Protein AF-A0A378UZH8-F1 (afdb_monomer_lite)

Radius of gyration: 15.07 Å; chains: 1; bounding box: 47×21×38 Å

Structure (mmCIF, N/CA/C/O backbone):
data_AF-A0A378UZH8-F1
#
_entry.id   AF-A0A378UZH8-F1
#
loop_
_atom_site.group_PDB
_atom_site.id
_atom_site.type_symbol
_atom_site.label_atom_id
_atom_site.label_alt_id
_atom_site.label_comp_id
_atom_site.label_asym_id
_atom_site.label_entity_id
_atom_site.label_seq_id
_atom_site.pdbx_PDB_ins_code
_atom_site.Cartn_x
_atom_site.Cartn_y
_atom_site.Cartn_z
_atom_site.occupancy
_atom_site.B_iso_or_equiv
_atom_site.auth_seq_id
_atom_site.auth_comp_id
_atom_site.auth_asym_id
_atom_site.auth_atom_id
_atom_site.pdbx_PDB_model_num
ATOM 1 N N . MET A 1 1 ? 20.479 -10.701 11.605 1.00 70.44 1 MET A N 1
ATOM 2 C CA . MET A 1 1 ? 20.360 -11.152 10.200 1.00 70.44 1 MET A CA 1
ATOM 3 C C . MET A 1 1 ? 19.989 -9.972 9.309 1.00 70.44 1 MET A C 1
ATOM 5 O O . MET A 1 1 ? 19.076 -9.242 9.659 1.00 70.44 1 MET A O 1
ATOM 9 N N . LEU A 1 2 ? 20.687 -9.768 8.188 1.00 89.25 2 LEU A N 1
ATOM 10 C CA . LEU A 1 2 ? 20.495 -8.616 7.289 1.00 89.25 2 LEU A CA 1
ATOM 11 C C . LEU A 1 2 ? 19.118 -8.603 6.601 1.00 89.25 2 LEU A C 1
ATOM 13 O O . LEU A 1 2 ? 18.468 -7.566 6.554 1.00 89.25 2 LEU A O 1
ATOM 17 N N . ARG A 1 3 ? 18.654 -9.764 6.120 1.00 89.50 3 ARG A N 1
ATOM 18 C CA . ARG A 1 3 ? 17.387 -9.911 5.383 1.00 89.50 3 ARG A CA 1
ATOM 19 C C . ARG A 1 3 ? 16.184 -9.348 6.144 1.00 89.50 3 ARG A C 1
ATOM 21 O O . ARG A 1 3 ? 15.411 -8.595 5.570 1.00 89.50 3 ARG A O 1
ATOM 28 N N . THR A 1 4 ? 16.057 -9.686 7.426 1.00 89.62 4 THR A N 1
ATOM 29 C CA . THR A 1 4 ? 14.961 -9.214 8.285 1.00 89.62 4 THR A CA 1
ATOM 30 C C . THR A 1 4 ? 14.969 -7.694 8.414 1.00 89.62 4 THR A C 1
ATOM 32 O O . THR A 1 4 ? 13.948 -7.066 8.173 1.00 89.62 4 THR A O 1
ATOM 35 N N . ARG A 1 5 ? 16.140 -7.091 8.663 1.00 90.56 5 ARG A N 1
ATOM 36 C CA . ARG A 1 5 ? 16.270 -5.629 8.764 1.00 90.56 5 ARG A CA 1
ATOM 37 C C . ARG A 1 5 ? 15.914 -4.910 7.466 1.00 90.56 5 ARG A C 1
ATOM 39 O O . ARG A 1 5 ? 15.309 -3.848 7.510 1.00 90.56 5 ARG A O 1
ATOM 46 N N . VAL A 1 6 ? 16.291 -5.479 6.320 1.00 90.44 6 VAL A N 1
ATOM 47 C CA . VAL A 1 6 ? 15.940 -4.912 5.011 1.00 90.44 6 VAL A CA 1
ATOM 48 C C . VAL A 1 6 ? 14.422 -4.914 4.830 1.00 90.44 6 VAL A C 1
ATOM 50 O O . VAL A 1 6 ? 13.855 -3.881 4.500 1.00 90.44 6 VAL A O 1
ATOM 53 N N . ILE A 1 7 ? 13.760 -6.042 5.103 1.00 86.31 7 ILE A N 1
ATOM 54 C CA . ILE A 1 7 ? 12.297 -6.155 5.003 1.00 86.31 7 ILE A CA 1
ATOM 55 C C . ILE A 1 7 ? 11.606 -5.156 5.939 1.00 86.31 7 ILE A C 1
ATOM 57 O O . ILE A 1 7 ? 10.747 -4.403 5.491 1.00 86.31 7 ILE A O 1
ATOM 61 N N . GLU A 1 8 ? 12.019 -5.099 7.207 1.00 87.88 8 GLU A N 1
ATOM 62 C CA . GLU A 1 8 ? 11.478 -4.155 8.193 1.00 87.88 8 GLU A CA 1
ATOM 63 C C . GLU A 1 8 ? 11.624 -2.703 7.734 1.00 87.88 8 GLU A C 1
ATOM 65 O O . GLU A 1 8 ? 10.696 -1.915 7.872 1.00 87.88 8 GLU A O 1
ATOM 70 N N . GLN A 1 9 ? 12.768 -2.337 7.158 1.00 88.56 9 GLN A N 1
ATOM 71 C CA . GLN A 1 9 ? 13.015 -0.965 6.724 1.00 88.56 9 GLN A CA 1
ATOM 72 C C . GLN A 1 9 ? 12.169 -0.557 5.510 1.00 88.56 9 GLN A C 1
ATOM 74 O O . GLN A 1 9 ? 11.810 0.612 5.398 1.00 88.56 9 GLN A O 1
ATOM 79 N N . TYR A 1 10 ? 11.816 -1.501 4.633 1.00 86.56 10 TYR A N 1
ATOM 80 C CA . TYR A 1 10 ? 10.867 -1.246 3.545 1.00 86.56 10 TYR A CA 1
ATOM 81 C C . TYR A 1 10 ? 9.418 -1.190 4.024 1.00 86.56 10 TYR A C 1
ATOM 83 O O . TYR A 1 10 ? 8.627 -0.432 3.468 1.00 86.56 10 TYR A O 1
ATOM 91 N N . ARG A 1 11 ? 9.066 -1.997 5.030 1.00 88.25 11 ARG A N 1
ATOM 92 C CA . ARG A 1 11 ? 7.689 -2.112 5.519 1.00 88.25 11 ARG A CA 1
ATOM 93 C C . ARG A 1 11 ? 7.307 -0.978 6.472 1.00 88.25 11 ARG A C 1
ATOM 95 O O . ARG A 1 11 ? 6.199 -0.461 6.379 1.00 88.25 11 ARG A O 1
ATOM 102 N N . ARG A 1 12 ? 8.245 -0.535 7.316 1.00 90.69 12 ARG A N 1
ATOM 103 C CA . ARG A 1 12 ? 8.008 0.451 8.381 1.00 90.69 12 ARG A CA 1
ATOM 104 C C . ARG A 1 12 ? 7.249 1.709 7.933 1.00 90.69 12 ARG A C 1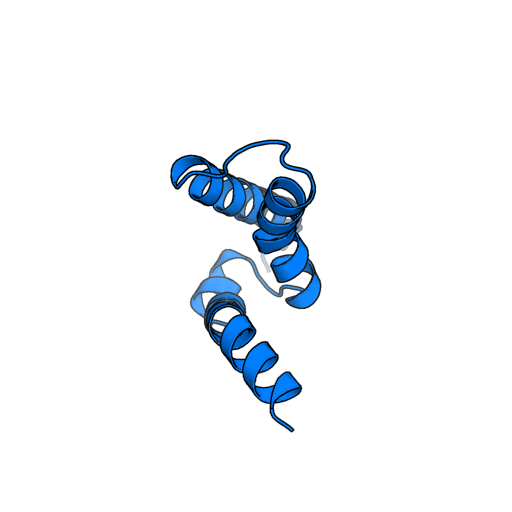
ATOM 106 O O . ARG A 1 12 ? 6.307 2.054 8.631 1.00 90.69 12 ARG A O 1
ATOM 113 N N . PRO A 1 13 ? 7.573 2.374 6.805 1.00 90.56 13 PRO A N 1
ATOM 114 C CA . PRO A 1 13 ? 6.843 3.580 6.405 1.00 90.56 13 PRO A CA 1
ATOM 115 C C . PRO A 1 13 ? 5.350 3.326 6.167 1.00 90.56 13 PRO A C 1
ATOM 117 O O . PRO A 1 13 ? 4.520 4.173 6.473 1.00 90.56 13 PRO A O 1
ATOM 120 N N . PHE A 1 14 ? 5.001 2.150 5.642 1.00 90.56 14 PHE A N 1
ATOM 121 C CA . PHE A 1 14 ? 3.606 1.764 5.456 1.00 90.56 14 PHE A CA 1
ATOM 122 C C . PHE A 1 14 ? 2.951 1.413 6.784 1.00 90.56 14 PHE A C 1
ATOM 124 O O . PHE A 1 14 ? 1.836 1.855 7.027 1.00 90.56 14 PHE A O 1
ATOM 131 N N . ASP A 1 15 ? 3.640 0.659 7.645 1.00 88.69 15 ASP A N 1
ATOM 132 C CA . ASP A 1 15 ? 3.113 0.327 8.969 1.00 88.69 15 ASP A CA 1
ATOM 133 C C . ASP A 1 15 ? 2.846 1.608 9.788 1.00 88.69 15 ASP A C 1
ATOM 135 O O . ASP A 1 15 ? 1.820 1.693 10.449 1.00 88.69 15 ASP A O 1
ATOM 139 N N . GLU A 1 16 ? 3.722 2.615 9.722 1.00 91.44 16 GLU A N 1
ATOM 140 C CA . GLU A 1 16 ? 3.554 3.900 10.422 1.00 91.44 16 GLU A CA 1
ATOM 141 C C . GLU A 1 16 ? 2.331 4.682 9.924 1.00 91.44 16 GLU A C 1
ATOM 143 O O . GLU A 1 16 ? 1.577 5.213 10.736 1.00 91.44 16 GLU A O 1
ATOM 148 N N . ILE A 1 17 ? 2.110 4.731 8.607 1.00 92.31 17 ILE A N 1
ATOM 149 C CA . ILE A 1 17 ? 0.962 5.430 8.013 1.00 92.31 17 ILE A CA 1
ATOM 150 C C . ILE A 1 17 ? -0.337 4.666 8.288 1.00 92.31 17 ILE A C 1
ATOM 152 O O . ILE A 1 17 ? -1.326 5.257 8.708 1.00 92.31 17 ILE A O 1
ATOM 156 N N . LEU A 1 18 ? -0.350 3.352 8.060 1.00 90.75 18 LEU A N 1
ATOM 157 C CA . LEU A 1 18 ? -1.573 2.549 8.114 1.00 90.75 18 LEU A CA 1
ATOM 158 C C . LEU A 1 18 ? -2.064 2.286 9.546 1.00 90.75 18 LEU A C 1
ATOM 160 O O . LEU A 1 18 ? -3.258 2.080 9.736 1.00 90.75 18 LEU A O 1
ATOM 164 N N . HIS A 1 19 ? -1.175 2.328 10.544 1.00 89.06 19 HIS A N 1
ATOM 165 C CA . HIS A 1 19 ? -1.547 2.274 11.965 1.00 89.06 19 HIS A CA 1
ATOM 166 C C . HIS A 1 19 ? -1.742 3.655 12.600 1.00 89.06 19 HIS A C 1
ATOM 168 O O . HIS A 1 19 ? -1.947 3.742 13.814 1.00 89.06 19 HIS A O 1
ATOM 174 N N . SER A 1 20 ? -1.615 4.740 11.833 1.00 90.81 20 SER A N 1
ATOM 175 C CA . SER A 1 20 ? -1.730 6.071 12.411 1.00 90.81 20 SER A CA 1
ATOM 176 C C . SER A 1 20 ? -3.165 6.326 12.901 1.00 90.81 20 SER A C 1
ATOM 178 O O . SER A 1 20 ? -4.122 5.820 12.301 1.00 90.81 20 SER A O 1
ATOM 180 N N . PRO A 1 21 ? -3.346 7.117 13.975 1.00 88.12 21 PRO A N 1
ATOM 181 C CA . PRO A 1 21 ? -4.675 7.501 14.440 1.00 88.12 21 PRO A CA 1
ATOM 182 C C . PRO A 1 21 ? -5.504 8.170 13.341 1.00 88.12 21 PRO A C 1
ATOM 184 O O . PRO A 1 21 ? -6.693 7.898 13.231 1.00 88.12 21 PRO A O 1
ATOM 187 N N . GLU A 1 22 ? -4.877 8.979 12.480 1.00 90.00 22 GLU A N 1
ATOM 188 C CA . GLU A 1 22 ? -5.579 9.633 11.372 1.00 90.00 22 GLU A CA 1
ATOM 189 C C . GLU A 1 22 ? -6.141 8.614 10.371 1.00 90.00 22 GLU A C 1
ATOM 191 O O . GLU A 1 22 ? -7.277 8.751 9.914 1.00 90.00 22 GLU A O 1
ATOM 196 N N . THR A 1 23 ? -5.371 7.569 10.052 1.00 89.06 23 THR A N 1
ATOM 197 C CA . THR A 1 23 ? -5.835 6.492 9.172 1.00 89.06 23 THR A CA 1
ATOM 198 C C . THR A 1 23 ? -6.949 5.687 9.828 1.00 89.06 23 THR A C 1
ATOM 200 O O . THR A 1 23 ? -7.922 5.347 9.156 1.00 89.06 23 THR A O 1
ATOM 203 N N . PHE A 1 24 ? -6.853 5.420 11.132 1.00 88.06 24 PHE A N 1
ATOM 204 C CA . PHE A 1 24 ? -7.914 4.738 11.870 1.00 88.06 24 PHE A CA 1
ATOM 205 C C . PHE A 1 24 ? -9.213 5.557 11.891 1.00 88.06 24 PHE A C 1
ATOM 207 O O . PHE A 1 24 ? -10.285 5.015 11.629 1.00 88.06 24 PHE A O 1
ATOM 214 N N . ASP A 1 25 ? -9.135 6.867 12.119 1.00 87.44 25 ASP A N 1
ATOM 215 C CA . ASP A 1 25 ? -10.304 7.753 12.089 1.00 87.44 25 ASP A CA 1
ATOM 216 C C . ASP A 1 25 ? -10.952 7.802 10.694 1.00 87.44 25 ASP A C 1
ATOM 218 O O . ASP A 1 25 ? -12.176 7.902 10.564 1.00 87.44 25 ASP A O 1
ATOM 222 N N . GLN A 1 26 ? -10.143 7.707 9.634 1.00 88.12 26 GLN A N 1
ATOM 223 C CA . GLN A 1 26 ? -10.615 7.771 8.253 1.00 88.12 26 GLN A CA 1
ATOM 224 C C . GLN A 1 26 ? -11.156 6.429 7.728 1.00 88.12 26 GLN A C 1
ATOM 226 O O . GLN A 1 26 ? -12.184 6.404 7.043 1.00 88.12 26 GLN A O 1
ATOM 231 N N . LEU A 1 27 ? -10.458 5.325 8.003 1.00 88.75 27 LEU A N 1
ATOM 232 C CA . LEU A 1 27 ? -10.668 4.018 7.365 1.00 88.75 27 LEU A CA 1
ATOM 233 C C . LEU A 1 27 ? -11.061 2.908 8.350 1.00 88.75 27 LEU A C 1
ATOM 235 O O . LEU A 1 27 ? -11.508 1.851 7.908 1.00 88.75 27 LEU A O 1
ATOM 239 N N . GLY A 1 28 ? -10.959 3.148 9.656 1.00 88.19 28 GLY A N 1
ATOM 240 C CA . GLY A 1 28 ? -11.168 2.148 10.700 1.00 88.19 28 GLY A CA 1
ATOM 241 C C . GLY A 1 28 ? -9.987 1.190 10.857 1.00 88.19 28 GLY A C 1
ATOM 242 O O . GLY A 1 28 ? -8.863 1.470 10.441 1.00 88.19 28 GLY A O 1
ATOM 243 N N . GLU A 1 29 ? -10.248 0.042 11.481 1.00 88.56 29 GLU A N 1
ATOM 244 C CA . GLU A 1 29 ? -9.257 -1.024 11.626 1.00 88.56 29 GLU A CA 1
ATOM 245 C C . GLU A 1 29 ? -8.949 -1.666 10.265 1.00 88.56 29 GLU A C 1
ATOM 247 O O . GLU A 1 29 ? -9.854 -2.037 9.513 1.00 88.56 29 GLU A O 1
ATOM 252 N N . LEU A 1 30 ? -7.660 -1.808 9.955 1.00 89.38 30 LEU A N 1
ATOM 253 C CA . LEU A 1 30 ? -7.172 -2.389 8.709 1.00 89.38 30 LEU A CA 1
ATOM 254 C C . LEU A 1 30 ? -6.394 -3.675 8.990 1.00 89.38 30 LEU A C 1
ATOM 256 O O . LEU A 1 30 ? -5.531 -3.707 9.865 1.00 89.38 30 LEU A O 1
ATOM 260 N N . ASP A 1 31 ? -6.616 -4.706 8.171 1.00 90.38 31 ASP A N 1
ATOM 261 C CA . ASP A 1 31 ? -5.628 -5.774 8.011 1.00 90.38 31 ASP A CA 1
ATOM 262 C C . ASP A 1 31 ? -4.451 -5.213 7.203 1.00 90.38 31 ASP A C 1
ATOM 264 O O . ASP A 1 31 ? -4.534 -5.005 5.990 1.00 90.38 31 ASP A O 1
ATOM 268 N N . ILE A 1 32 ? -3.355 -4.924 7.897 1.00 87.81 32 ILE A N 1
ATOM 269 C CA . ILE A 1 32 ? -2.194 -4.228 7.335 1.00 87.81 32 ILE A CA 1
ATOM 270 C C . ILE A 1 32 ? -1.455 -5.082 6.312 1.00 87.81 32 ILE A C 1
ATOM 272 O O . ILE A 1 32 ? -0.905 -4.549 5.348 1.00 87.81 32 ILE A O 1
ATOM 276 N N . GLU A 1 33 ? -1.433 -6.404 6.490 1.00 89.56 33 GLU A N 1
ATOM 277 C CA . GLU A 1 33 ? -0.784 -7.288 5.522 1.00 89.56 33 GLU A CA 1
ATOM 278 C C . GLU A 1 33 ? -1.562 -7.289 4.211 1.00 89.56 33 GLU A C 1
ATOM 280 O O . GLU A 1 33 ? -0.972 -7.153 3.135 1.00 89.56 33 GLU A O 1
ATOM 285 N N . LEU A 1 34 ? -2.891 -7.344 4.306 1.00 91.75 34 LEU A N 1
ATOM 286 C CA . LEU A 1 34 ? -3.760 -7.235 3.146 1.00 91.75 34 LEU A CA 1
ATOM 287 C C . LEU A 1 34 ? -3.671 -5.850 2.489 1.00 91.75 34 LEU A C 1
ATOM 289 O O . LEU A 1 34 ? -3.532 -5.770 1.266 1.00 91.75 34 LEU A O 1
ATOM 293 N N . ALA A 1 35 ? -3.681 -4.772 3.277 1.00 92.81 35 ALA A N 1
ATOM 294 C CA . ALA A 1 35 ? -3.551 -3.405 2.774 1.00 92.81 35 ALA A CA 1
ATOM 295 C C . ALA A 1 35 ? -2.226 -3.202 2.020 1.00 92.81 35 ALA A C 1
ATOM 297 O O . ALA A 1 35 ? -2.200 -2.644 0.922 1.00 92.81 35 ALA A O 1
ATOM 298 N N . LEU A 1 36 ? -1.122 -3.737 2.549 1.00 91.81 36 LEU A N 1
ATOM 299 C CA . LEU A 1 36 ? 0.171 -3.755 1.866 1.00 91.81 36 LEU A CA 1
ATOM 300 C C . LEU A 1 36 ? 0.115 -4.521 0.542 1.00 91.81 36 LEU A C 1
ATOM 302 O O . LEU A 1 36 ? 0.628 -4.038 -0.470 1.00 91.81 36 LEU A O 1
ATOM 306 N N . CYS A 1 37 ? -0.521 -5.694 0.518 1.00 93.38 37 CYS A N 1
ATOM 307 C CA . CYS A 1 37 ? -0.716 -6.448 -0.717 1.00 93.38 37 CYS A CA 1
ATOM 308 C C . CYS A 1 37 ? -1.530 -5.661 -1.754 1.00 93.38 37 CYS A C 1
ATOM 310 O O . CYS A 1 37 ? -1.193 -5.702 -2.937 1.00 93.38 37 CYS A O 1
ATOM 312 N N . GLN A 1 38 ? -2.556 -4.920 -1.337 1.00 93.75 38 GLN A N 1
ATOM 313 C CA . GLN A 1 38 ? -3.389 -4.113 -2.234 1.00 93.75 38 GLN A CA 1
ATOM 314 C C . GLN A 1 38 ? -2.647 -2.883 -2.777 1.00 93.75 38 GLN A C 1
ATOM 316 O O . GLN A 1 38 ? -2.755 -2.581 -3.964 1.00 93.75 38 GLN A O 1
ATOM 321 N N . LEU A 1 39 ? -1.848 -2.211 -1.944 1.00 94.31 39 LEU A N 1
ATOM 322 C CA . LEU A 1 39 ? -1.111 -1.003 -2.328 1.00 94.31 39 LEU A CA 1
ATOM 323 C C . LEU A 1 39 ? 0.147 -1.310 -3.152 1.00 94.31 39 LEU A C 1
ATOM 325 O O . LEU A 1 39 ? 0.451 -0.610 -4.115 1.00 94.31 39 LEU A O 1
ATOM 329 N N . VAL A 1 40 ? 0.894 -2.357 -2.791 1.00 93.19 40 VAL A N 1
ATOM 330 C CA . VAL A 1 40 ? 2.205 -2.672 -3.390 1.00 93.19 40 VAL A CA 1
ATOM 331 C C . VAL A 1 40 ? 2.106 -3.764 -4.458 1.00 93.19 40 VAL A C 1
ATOM 333 O O . VAL A 1 40 ? 2.886 -3.769 -5.415 1.00 93.19 40 VAL A O 1
ATOM 336 N N . GLY A 1 41 ? 1.138 -4.676 -4.337 1.00 93.44 41 GLY A N 1
ATOM 337 C CA . GL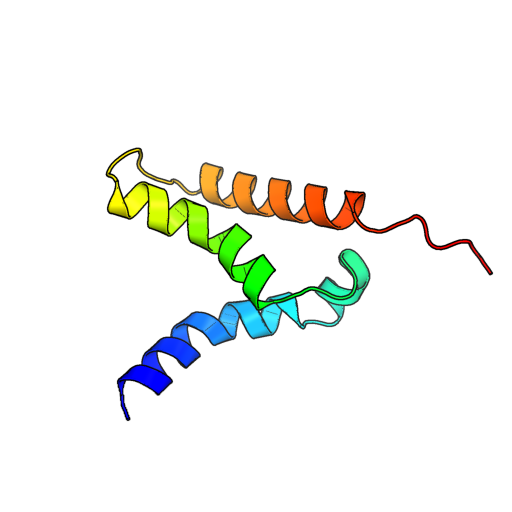Y A 1 41 ? 0.951 -5.807 -5.250 1.00 93.44 41 GLY A CA 1
ATOM 338 C C . GLY A 1 41 ? 0.874 -5.406 -6.726 1.00 93.44 41 GLY A C 1
ATOM 339 O O . GLY A 1 41 ? 1.632 -5.965 -7.524 1.00 93.44 41 GLY A O 1
ATOM 340 N N . PRO A 1 42 ? 0.057 -4.407 -7.114 1.00 94.12 42 PRO A N 1
ATOM 341 C CA . PRO A 1 42 ? -0.023 -3.957 -8.502 1.00 94.12 42 PRO A CA 1
ATOM 342 C C . PRO A 1 42 ? 1.312 -3.437 -9.059 1.00 94.12 42 PRO A C 1
ATOM 344 O O . PRO A 1 42 ? 1.647 -3.717 -10.211 1.00 94.12 42 PRO A O 1
ATOM 347 N N . LEU A 1 43 ? 2.106 -2.729 -8.244 1.00 94.06 43 LEU A N 1
ATOM 348 C CA . LEU A 1 43 ? 3.411 -2.184 -8.642 1.00 94.06 43 LEU A CA 1
ATOM 349 C C . LEU A 1 43 ? 4.405 -3.314 -8.921 1.00 94.06 43 LEU A C 1
ATOM 351 O O . LEU A 1 43 ? 5.073 -3.330 -9.958 1.00 94.06 43 LEU A O 1
ATOM 355 N N . VAL A 1 44 ? 4.480 -4.279 -8.001 1.00 93.31 44 VAL A N 1
ATOM 356 C CA . VAL A 1 44 ? 5.365 -5.442 -8.122 1.00 93.31 44 VAL A CA 1
ATOM 357 C C . VAL A 1 44 ? 4.948 -6.306 -9.310 1.00 93.31 44 VAL A C 1
ATOM 359 O O . VAL A 1 44 ? 5.795 -6.674 -10.123 1.00 93.31 44 VAL A O 1
ATOM 362 N N . PHE A 1 45 ? 3.649 -6.566 -9.470 1.00 95.12 45 PHE A N 1
ATOM 363 C CA . PHE A 1 45 ? 3.123 -7.369 -10.569 1.00 95.12 45 PHE A CA 1
ATOM 364 C C . PHE A 1 45 ? 3.421 -6.744 -11.938 1.00 95.12 45 PHE A C 1
ATOM 366 O O . PHE A 1 45 ? 3.960 -7.418 -12.820 1.00 95.12 45 PHE A O 1
ATOM 373 N N . ALA A 1 46 ? 3.142 -5.448 -12.114 1.00 95.31 46 ALA A N 1
ATOM 374 C CA . ALA A 1 46 ? 3.433 -4.738 -13.359 1.00 95.31 46 ALA A CA 1
ATOM 375 C C . ALA A 1 46 ? 4.935 -4.757 -13.685 1.00 95.31 46 ALA A C 1
ATOM 377 O O . ALA A 1 46 ? 5.324 -4.970 -14.836 1.00 95.31 46 ALA A O 1
ATOM 378 N N . ARG A 1 47 ? 5.789 -4.608 -12.662 1.00 92.31 47 ARG A N 1
ATOM 379 C CA . ARG A 1 47 ? 7.246 -4.648 -12.823 1.00 92.31 47 ARG A CA 1
ATOM 380 C C . ARG A 1 47 ? 7.763 -6.035 -13.201 1.00 92.31 47 ARG A C 1
ATOM 382 O O . ARG A 1 47 ? 8.631 -6.122 -14.064 1.00 92.31 47 ARG A O 1
ATOM 389 N N . MET A 1 48 ? 7.254 -7.091 -12.568 1.00 96.31 48 MET A N 1
ATOM 390 C CA . MET A 1 48 ? 7.674 -8.476 -12.819 1.00 96.31 48 MET A CA 1
ATOM 391 C C . MET A 1 48 ? 7.263 -8.973 -14.204 1.00 96.31 48 MET A C 1
ATOM 393 O O . MET A 1 48 ? 8.014 -9.699 -14.846 1.00 96.31 48 MET A O 1
ATOM 397 N N . THR A 1 49 ? 6.071 -8.591 -14.656 1.00 96.12 49 THR A N 1
ATOM 398 C CA . THR A 1 49 ? 5.509 -9.042 -15.938 1.00 96.12 49 THR A CA 1
ATOM 399 C C . THR A 1 49 ? 5.974 -8.205 -17.125 1.00 96.12 49 THR A C 1
ATOM 401 O O . THR A 1 49 ? 5.827 -8.629 -18.267 1.00 96.12 49 THR A O 1
ATOM 404 N N . GLY A 1 50 ? 6.499 -7.001 -16.876 1.00 94.62 50 GLY A N 1
ATOM 405 C CA . GLY A 1 50 ? 6.754 -6.023 -17.931 1.00 94.62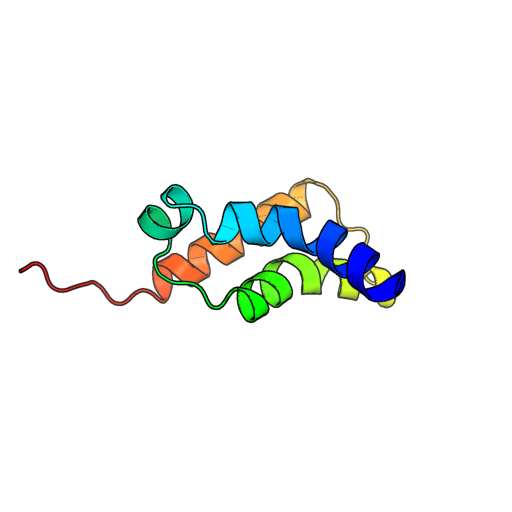 50 GLY A CA 1
ATOM 406 C C . GLY A 1 50 ? 5.471 -5.490 -18.577 1.00 94.62 50 GLY A C 1
ATOM 407 O O . GLY A 1 50 ? 5.545 -4.893 -19.646 1.00 94.62 50 GLY A O 1
ATOM 408 N N . LEU A 1 51 ? 4.307 -5.697 -17.943 1.00 92.81 51 LEU A N 1
ATOM 409 C CA . LEU A 1 51 ? 2.998 -5.367 -18.510 1.00 92.81 51 LEU A CA 1
ATOM 410 C C . LEU A 1 51 ? 2.866 -3.875 -18.822 1.00 92.81 51 LEU A C 1
ATOM 412 O O . LEU A 1 51 ? 2.342 -3.498 -19.867 1.00 92.81 51 LEU A O 1
ATOM 416 N N . ARG A 1 52 ? 3.323 -3.024 -17.900 1.00 90.19 52 ARG A N 1
ATOM 417 C CA . ARG A 1 52 ? 3.333 -1.570 -18.072 1.00 90.19 52 ARG A CA 1
ATOM 418 C C . ARG A 1 52 ? 4.289 -0.894 -17.099 1.00 90.19 52 ARG A C 1
ATOM 420 O O . ARG A 1 52 ? 4.535 -1.400 -16.005 1.00 90.19 52 ARG A O 1
ATOM 427 N N . ALA A 1 53 ? 4.765 0.291 -17.470 1.00 91.50 53 ALA A N 1
ATOM 428 C CA . ALA A 1 53 ? 5.358 1.210 -16.509 1.00 91.50 53 ALA A CA 1
ATOM 429 C C 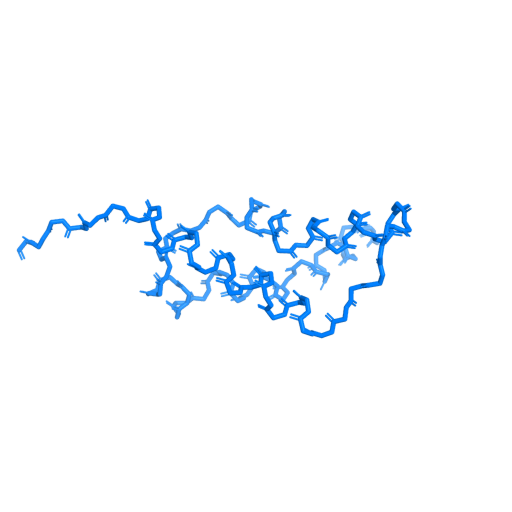. ALA A 1 53 ? 4.251 1.813 -15.628 1.00 91.50 53 ALA A C 1
ATOM 431 O O . ALA A 1 53 ? 3.221 2.248 -16.143 1.00 91.50 53 ALA A O 1
ATOM 432 N N . ILE A 1 54 ? 4.477 1.824 -14.314 1.00 92.69 54 ILE A N 1
ATOM 433 C CA . ILE A 1 54 ? 3.616 2.492 -13.335 1.00 92.69 54 ILE A CA 1
ATOM 434 C C . ILE A 1 54 ? 4.205 3.876 -13.079 1.00 92.69 54 ILE A C 1
ATOM 436 O O . ILE A 1 54 ? 5.331 3.995 -12.591 1.00 92.69 54 ILE A O 1
ATOM 440 N N . GLY A 1 55 ? 3.469 4.911 -13.475 1.00 94.12 55 GLY A N 1
ATOM 441 C CA . GLY A 1 55 ? 3.832 6.303 -13.241 1.00 94.12 55 GLY A CA 1
ATOM 442 C C . GLY A 1 55 ? 3.196 6.861 -11.969 1.00 94.12 55 GLY A C 1
ATOM 443 O O . GLY A 1 55 ? 2.404 6.205 -11.300 1.00 94.12 55 GLY A O 1
ATOM 444 N N . HIS A 1 56 ? 3.499 8.121 -11.660 1.00 94.12 56 HIS A N 1
ATOM 445 C CA . HIS A 1 56 ? 2.953 8.790 -10.476 1.00 94.12 56 HIS A CA 1
ATOM 446 C C . HIS A 1 56 ? 1.414 8.812 -10.455 1.00 94.12 56 HIS A C 1
ATOM 448 O O . HIS A 1 56 ? 0.816 8.501 -9.433 1.00 94.12 56 HIS A O 1
ATOM 454 N N . HIS A 1 57 ? 0.778 9.094 -11.599 1.00 95.38 57 HIS A N 1
ATOM 455 C CA . HIS A 1 57 ? -0.684 9.099 -11.716 1.00 95.38 57 HIS A CA 1
ATOM 456 C C . HIS A 1 57 ? -1.313 7.737 -11.385 1.00 95.38 57 HIS A C 1
ATOM 458 O O . HIS A 1 57 ? -2.367 7.671 -10.759 1.00 95.38 57 HIS A O 1
ATOM 464 N N . ASP A 1 58 ? -0.651 6.648 -11.775 1.00 95.31 58 ASP A N 1
ATOM 465 C CA . ASP A 1 58 ? -1.109 5.298 -11.462 1.00 95.31 58 ASP A CA 1
ATOM 466 C C . ASP A 1 58 ? -1.013 5.013 -9.966 1.00 95.31 58 ASP A C 1
ATOM 468 O O . ASP A 1 58 ? -1.936 4.436 -9.401 1.00 95.31 58 ASP A O 1
ATOM 472 N N . CYS A 1 59 ? 0.071 5.453 -9.319 1.00 94.88 59 CYS A N 1
ATOM 473 C CA . CYS A 1 59 ? 0.214 5.341 -7.871 1.00 94.88 59 CYS A CA 1
ATOM 474 C C . CYS A 1 59 ? -0.906 6.089 -7.140 1.00 94.88 59 CYS A C 1
ATOM 476 O O . CYS A 1 59 ? -1.502 5.523 -6.230 1.00 94.88 59 CYS A O 1
ATOM 478 N N . THR A 1 60 ? -1.225 7.322 -7.552 1.00 96.38 60 THR A N 1
ATOM 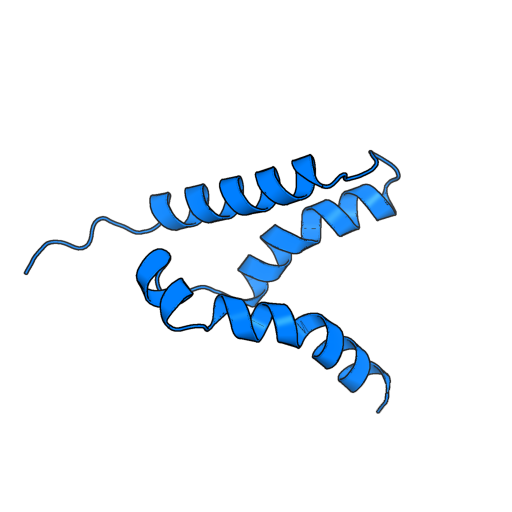479 C CA . THR A 1 60 ? -2.335 8.092 -6.966 1.00 96.38 60 THR A CA 1
ATOM 480 C C . THR A 1 60 ? -3.656 7.346 -7.114 1.00 96.38 60 THR A C 1
ATOM 482 O O . THR A 1 60 ? -4.335 7.116 -6.121 1.00 96.38 60 THR A O 1
ATOM 485 N N . ARG A 1 61 ? -3.969 6.866 -8.325 1.00 96.62 61 ARG A N 1
ATOM 486 C CA . ARG A 1 61 ? -5.185 6.081 -8.568 1.00 96.62 61 ARG A CA 1
ATOM 487 C C . ARG A 1 61 ? -5.269 4.826 -7.700 1.00 96.62 61 ARG A C 1
ATOM 489 O O . ARG A 1 61 ? -6.334 4.538 -7.179 1.00 96.62 61 ARG A O 1
ATOM 496 N N . ILE A 1 62 ? -4.173 4.082 -7.544 1.00 96.31 62 ILE A N 1
ATOM 497 C CA . ILE A 1 62 ? -4.145 2.866 -6.712 1.00 96.31 62 ILE A CA 1
ATOM 498 C C . ILE A 1 62 ? -4.498 3.193 -5.257 1.00 96.31 62 ILE A C 1
ATOM 500 O O . ILE A 1 62 ? -5.256 2.454 -4.632 1.00 96.31 62 ILE A O 1
ATOM 504 N N . VAL A 1 63 ? -3.972 4.299 -4.725 1.00 95.31 63 VAL A N 1
ATOM 505 C CA . VAL A 1 63 ? -4.278 4.753 -3.362 1.00 95.31 63 VAL A CA 1
ATOM 506 C C . VAL A 1 63 ? -5.736 5.206 -3.247 1.00 95.31 63 VAL A C 1
ATOM 508 O O . VAL A 1 63 ? -6.418 4.799 -2.309 1.00 95.31 63 VAL A O 1
ATOM 511 N N . ASP A 1 64 ? -6.236 5.988 -4.204 1.00 95.81 64 ASP A N 1
ATOM 512 C CA . ASP A 1 64 ? -7.628 6.461 -4.211 1.00 95.81 64 ASP A CA 1
ATOM 513 C C . ASP A 1 64 ? -8.626 5.294 -4.301 1.00 95.81 64 ASP A C 1
ATOM 515 O O . ASP A 1 64 ? -9.621 5.253 -3.569 1.00 95.81 64 ASP A O 1
ATOM 519 N N . ASP A 1 65 ? -8.340 4.316 -5.166 1.00 95.88 65 ASP A N 1
ATOM 520 C CA . ASP A 1 65 ? -9.145 3.106 -5.338 1.00 95.88 65 ASP A CA 1
ATOM 521 C C . ASP A 1 65 ? -9.140 2.269 -4.039 1.00 95.88 65 ASP A C 1
ATOM 523 O O . ASP A 1 65 ? -10.191 1.787 -3.610 1.00 95.88 65 ASP A O 1
ATOM 527 N N . PHE A 1 66 ? -7.988 2.157 -3.360 1.00 94.88 66 PHE A N 1
ATOM 528 C CA . PHE A 1 66 ? -7.875 1.510 -2.046 1.00 94.88 66 PHE A CA 1
ATOM 529 C C . PHE A 1 66 ? -8.731 2.216 -0.983 1.00 94.88 66 PHE A C 1
ATOM 531 O O . PHE A 1 66 ? -9.555 1.574 -0.334 1.00 94.88 66 PHE A O 1
ATOM 538 N N . ILE A 1 67 ? -8.607 3.539 -0.838 1.00 93.50 67 ILE A N 1
ATOM 539 C CA . ILE A 1 67 ? -9.395 4.332 0.124 1.00 93.50 67 ILE A CA 1
ATOM 540 C C . ILE A 1 67 ? -10.900 4.175 -0.146 1.00 93.50 67 ILE A C 1
ATOM 542 O O . ILE A 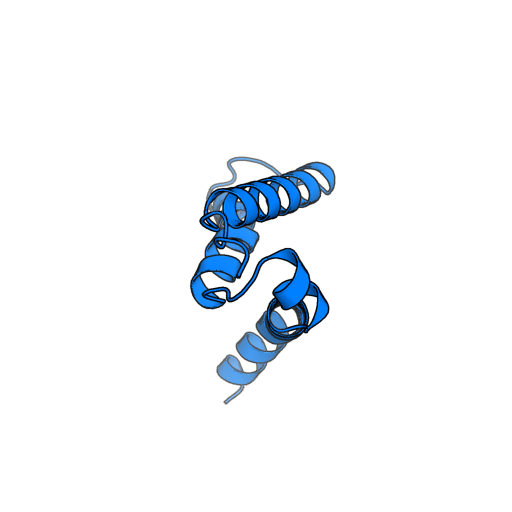1 67 ? -11.695 3.972 0.777 1.00 93.50 67 ILE A O 1
ATOM 546 N N . THR A 1 68 ? -11.303 4.224 -1.417 1.00 94.19 68 THR A N 1
ATOM 547 C CA . THR A 1 68 ? -12.705 4.066 -1.832 1.00 94.19 68 THR A CA 1
ATOM 548 C C . THR A 1 68 ? -13.249 2.677 -1.479 1.00 94.19 68 THR A C 1
ATOM 550 O O . THR A 1 68 ? -14.371 2.553 -0.980 1.00 94.19 68 THR A O 1
ATOM 553 N N . ALA A 1 69 ? -12.457 1.623 -1.684 1.00 92.25 69 ALA A N 1
ATOM 554 C CA . ALA A 1 69 ? -12.837 0.263 -1.311 1.00 92.25 69 ALA A CA 1
ATOM 555 C C . ALA A 1 69 ? -13.020 0.116 0.209 1.00 92.25 69 ALA A C 1
ATOM 557 O O . ALA A 1 69 ? -14.087 -0.315 0.654 1.00 92.25 69 ALA A O 1
ATOM 558 N N . GLN A 1 70 ? -12.049 0.574 1.007 1.00 90.44 70 GLN A N 1
ATOM 559 C CA . GLN A 1 70 ? -12.106 0.466 2.471 1.00 90.44 70 GLN A CA 1
ATOM 560 C C . GLN A 1 70 ? -13.292 1.242 3.062 1.00 90.44 70 GLN A C 1
ATOM 562 O O . GLN A 1 70 ? -14.008 0.744 3.932 1.00 90.44 70 GLN A O 1
ATOM 567 N N . THR A 1 71 ? -13.565 2.441 2.543 1.00 87.38 71 THR A N 1
ATOM 568 C CA . THR A 1 71 ? -14.709 3.254 2.988 1.00 87.38 71 THR A CA 1
ATOM 569 C C . THR A 1 71 ? -16.062 2.644 2.625 1.00 87.38 71 THR A C 1
ATOM 571 O O . THR A 1 71 ? -17.008 2.809 3.393 1.00 87.38 71 THR A O 1
ATOM 574 N N . THR A 1 72 ? -16.154 1.913 1.510 1.00 84.44 72 THR A N 1
ATOM 575 C CA . THR A 1 72 ? -17.375 1.203 1.088 1.00 84.44 72 THR A CA 1
ATOM 576 C C . THR A 1 72 ? -17.609 -0.072 1.900 1.00 84.44 72 THR A C 1
ATOM 578 O O . THR A 1 72 ? -18.751 -0.440 2.168 1.00 84.44 72 THR A O 1
ATOM 581 N N . GLN A 1 73 ? -16.535 -0.761 2.293 1.00 75.88 73 GLN A N 1
ATOM 582 C CA . GLN A 1 73 ? -16.611 -2.004 3.065 1.00 75.88 73 GLN A CA 1
ATOM 583 C C . GLN A 1 73 ? -16.952 -1.776 4.538 1.00 75.88 73 GLN A C 1
ATOM 585 O O . GLN A 1 73 ? -17.419 -2.704 5.196 1.00 75.88 73 GLN A O 1
ATOM 590 N N . ARG A 1 74 ? -16.757 -0.557 5.053 1.00 68.38 74 ARG A N 1
ATOM 591 C CA . ARG A 1 74 ? -17.202 -0.178 6.392 1.00 68.38 74 ARG A CA 1
ATOM 592 C C . ARG A 1 74 ? -18.737 -0.183 6.429 1.00 68.38 74 ARG A C 1
ATOM 594 O O . ARG A 1 74 ? -19.354 0.682 5.805 1.00 68.38 74 ARG A O 1
ATOM 601 N N . PRO A 1 75 ? -19.386 -1.117 7.152 1.00 57.25 75 PRO A N 1
ATOM 602 C CA . PRO A 1 75 ? -20.825 -1.034 7.348 1.00 57.25 75 PRO A CA 1
ATOM 603 C C . PRO A 1 75 ? -21.146 0.298 8.031 1.00 57.25 75 PRO A C 1
ATOM 605 O O . PRO A 1 75 ? -20.401 0.742 8.906 1.00 57.25 75 PRO A O 1
ATOM 608 N N . ALA A 1 76 ? -22.240 0.949 7.626 1.00 57.97 76 ALA A N 1
ATOM 609 C CA . ALA A 1 76 ? -22.728 2.140 8.310 1.00 57.97 76 ALA A CA 1
ATOM 610 C C . ALA A 1 76 ? -22.914 1.795 9.791 1.00 57.97 76 ALA A C 1
ATOM 612 O O . ALA A 1 76 ? -23.789 1.005 10.147 1.00 57.97 76 ALA A O 1
ATOM 613 N N . GLN A 1 77 ? -22.046 2.332 10.644 1.00 51.19 77 GLN A N 1
ATOM 614 C CA . GLN A 1 77 ? -22.147 2.130 12.079 1.00 51.19 77 GLN A CA 1
ATOM 615 C C . GLN A 1 77 ? -23.487 2.741 12.514 1.00 51.19 77 GLN A C 1
ATOM 617 O O . GLN A 1 77 ? -23.708 3.924 12.239 1.00 51.19 77 GLN A O 1
ATOM 622 N N . PRO A 1 78 ? -24.424 1.969 13.098 1.00 44.19 78 PRO A N 1
ATOM 623 C CA . PRO A 1 78 ? -25.681 2.541 13.547 1.00 44.19 78 PRO A CA 1
ATOM 624 C C . PRO A 1 78 ? -25.356 3.581 14.620 1.00 44.19 78 PRO A C 1
ATOM 626 O O . PRO A 1 78 ? -24.623 3.290 15.566 1.00 44.19 78 PRO A O 1
ATOM 629 N N . ALA A 1 79 ? -25.845 4.805 14.421 1.00 49.44 79 ALA A N 1
ATOM 630 C CA . ALA A 1 79 ? -25.726 5.875 15.399 1.00 49.44 79 ALA A CA 1
ATOM 631 C C . ALA A 1 79 ? -26.389 5.421 16.709 1.00 49.44 79 ALA A C 1
ATOM 633 O O . ALA A 1 79 ? -27.586 5.122 16.713 1.00 49.44 79 ALA A O 1
ATOM 634 N N . SER A 1 80 ? -25.594 5.330 17.777 1.00 50.56 80 SER A N 1
ATOM 635 C CA . SER A 1 80 ? -26.073 5.172 19.156 1.00 50.56 80 SER A CA 1
ATOM 636 C C . SER A 1 80 ? -26.456 6.521 19.745 1.00 50.56 80 SER A C 1
ATOM 638 O O . SER A 1 80 ? -25.709 7.494 19.488 1.00 50.56 80 SER A O 1
#

pLDDT: mean 87.88, std 11.41, range [44.19, 96.62]

Sequence (80 aa):
MLRTRVIEQYRRPFDEILHSPETFDQLGELDIELALCQLVGPLVFARMTGLRAIGHHDCTRIVDDFITAQTTQRPAQPAS

Foldseek 3Di:
DVVVVVVCVVCVVQVCVCPDPVNCVQQNDDPSVVLCCQLCVVVVVCVVVVVDDQDPVNSVVSVVVSSVVSVVPDDDDPDD

Secondary structure (DSSP, 8-state):
-HHHHHHHHHHHHHHHHHTSHHHHHHH-S--HHHHHHHHHHHHHHHHHHT-----HHHHHHHHHHHHHHHHHHS--PPP-

Organism: Mycolicibacterium fortuitum (NCBI:txid1766)